Protein AF-A0A4P6K2E2-F1 (afdb_monomer)

Foldseek 3Di:
DDPLVLLVVLLVLCVVVVADPLLNVVSVVVNVVCVVCPVPPDDDDNLNNLVVVLPDPSQVVDPSNNVSSVVVNVVVVVVVVVVVVVVDDPPPPPPPPDPDPPVVVVVVVVVVVVVPDDD

Sequence (119 aa):
MNLYEQLLVVRDRLERIGAHDDSMDLIEMLLRKSEPARADRTNISQIQVLRHMLRMPEVSDNYNVYNDLQELISERDESEISAREDAAPAAYVDTERRPKPKSYYKAQKEKAKKKGQPT

Mean predicted aligned error: 12.84 Å

pLDDT: mean 84.64, std 14.94, range [49.62, 98.19]

Secondary structure (DSSP, 8-state):
--HHHHHHHHHHHHHHHT--HHHHHHHHHHHHHHGGGTT------HHHHHHHHTTSHHHHT-HHHHHHHHHHHHHHHHHHHHHHHHHSPPTT-----PPPPHHHHHHHHHHHHHHT---

Radius of gyration: 28.12 Å; Cα contacts (8 Å, |Δi|>4): 72; chains: 1; bounding box: 54×27×89 Å

Solvent-accessible surface area (backbone atoms only — not comparable to full-atom values): 6975 Å² total; per-residue (Å²): 89,21,65,36,58,38,49,52,53,50,47,57,51,38,62,73,71,63,48,55,68,70,41,52,52,53,48,52,53,49,42,64,72,29,50,89,46,60,83,48,83,60,72,48,57,60,66,59,52,52,61,50,50,66,69,33,67,80,27,69,76,29,68,66,37,40,50,51,54,49,50,57,48,51,60,48,53,51,54,51,50,52,54,46,60,74,66,44,76,61,94,79,65,81,76,69,85,67,78,76,57,71,64,59,58,50,52,50,53,53,53,52,54,64,73,68,58,82,131

Structure (mmCIF, N/CA/C/O backbone):
data_AF-A0A4P6K2E2-F1
#
_entry.id   AF-A0A4P6K2E2-F1
#
loop_
_atom_site.group_PDB
_atom_site.id
_atom_site.type_symbol
_atom_site.label_atom_id
_atom_site.label_alt_id
_atom_site.label_comp_id
_atom_site.label_asym_id
_atom_site.label_entity_id
_atom_site.label_seq_id
_atom_site.pdbx_PDB_ins_code
_atom_site.Cartn_x
_atom_site.Cartn_y
_atom_site.Cartn_z
_atom_site.occupancy
_atom_site.B_iso_or_equiv
_atom_site.auth_seq_id
_atom_site.auth_comp_id
_atom_site.auth_asym_id
_atom_site.auth_atom_id
_atom_site.pdbx_PDB_model_num
ATOM 1 N N . MET A 1 1 ? -7.552 1.268 -11.965 1.00 90.25 1 MET A N 1
ATOM 2 C CA . MET A 1 1 ? -8.067 0.642 -10.739 1.00 90.25 1 MET A CA 1
ATOM 3 C C . MET A 1 1 ? -8.552 1.733 -9.810 1.00 90.25 1 MET A C 1
ATOM 5 O O . MET A 1 1 ? -7.855 2.738 -9.669 1.00 90.25 1 MET A O 1
ATOM 9 N N . ASN A 1 2 ? -9.731 1.571 -9.227 1.00 94.94 2 ASN A N 1
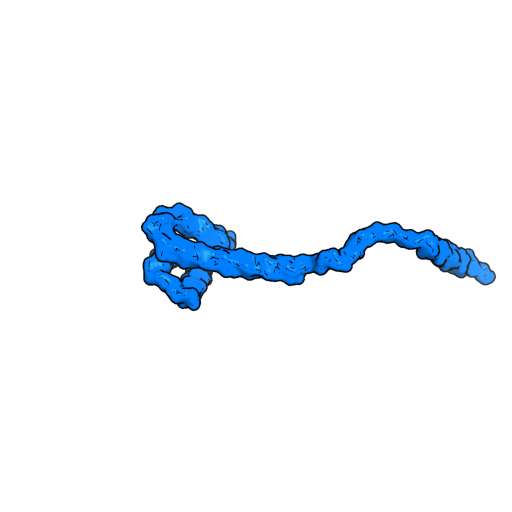ATOM 10 C CA . ASN A 1 2 ? -10.264 2.525 -8.250 1.00 94.94 2 ASN A CA 1
ATOM 11 C C . ASN A 1 2 ? -9.720 2.267 -6.834 1.00 94.94 2 ASN A C 1
ATOM 13 O O . ASN A 1 2 ? -8.931 1.347 -6.628 1.00 94.94 2 ASN A O 1
ATOM 17 N N . LEU A 1 3 ? -10.110 3.095 -5.856 1.00 95.88 3 LEU A N 1
ATOM 18 C CA . LEU A 1 3 ? -9.616 2.988 -4.476 1.00 95.88 3 LEU A CA 1
ATOM 19 C C . LEU A 1 3 ? -9.844 1.594 -3.877 1.00 95.88 3 LEU A C 1
ATOM 21 O O . LEU A 1 3 ? -8.922 1.026 -3.300 1.00 95.88 3 LEU A O 1
ATOM 25 N N . TYR A 1 4 ? -11.053 1.053 -4.022 1.00 96.62 4 TYR A N 1
ATOM 26 C CA . TYR A 1 4 ? -11.412 -0.249 -3.464 1.00 96.62 4 TYR A CA 1
ATOM 27 C C . TYR A 1 4 ? -10.541 -1.362 -4.061 1.00 96.62 4 TYR A C 1
ATOM 29 O O . TYR A 1 4 ? -9.957 -2.163 -3.336 1.00 96.62 4 TYR A O 1
ATOM 37 N N . GLU A 1 5 ? -10.378 -1.365 -5.386 1.00 96.19 5 GLU A N 1
ATOM 38 C CA . GLU A 1 5 ? -9.502 -2.314 -6.078 1.00 96.19 5 GLU A CA 1
ATOM 39 C C . GLU A 1 5 ? -8.037 -2.162 -5.649 1.00 96.19 5 GLU A C 1
ATOM 41 O O . GLU A 1 5 ? -7.345 -3.160 -5.465 1.00 96.19 5 GLU A O 1
ATOM 46 N N . GLN A 1 6 ? -7.554 -0.930 -5.458 1.00 96.25 6 GLN A N 1
ATOM 47 C CA . GLN A 1 6 ? -6.192 -0.698 -4.971 1.00 96.25 6 GLN A CA 1
ATOM 48 C C . GLN A 1 6 ? -5.999 -1.226 -3.547 1.00 96.25 6 GLN A C 1
ATOM 50 O O . GLN A 1 6 ? -4.973 -1.845 -3.269 1.00 96.25 6 GLN A O 1
ATOM 55 N N . LEU A 1 7 ? -6.978 -1.032 -2.659 1.00 97.12 7 LEU A N 1
ATOM 56 C CA . LEU A 1 7 ? -6.939 -1.556 -1.291 1.00 97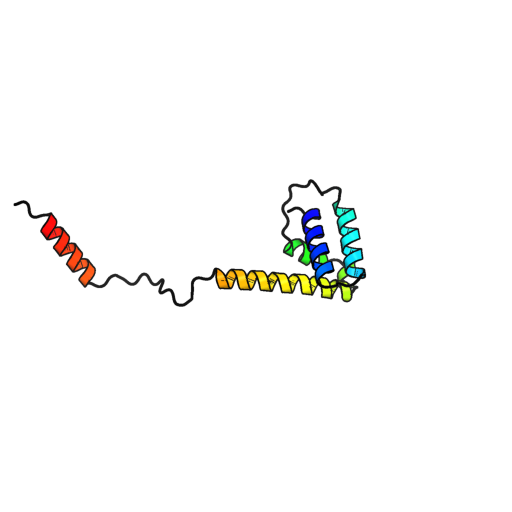.12 7 LEU A CA 1
ATOM 57 C C . LEU A 1 7 ? -6.949 -3.089 -1.259 1.00 97.12 7 LEU A C 1
ATOM 59 O O . LEU A 1 7 ? -6.258 -3.669 -0.428 1.00 97.12 7 LEU A O 1
ATOM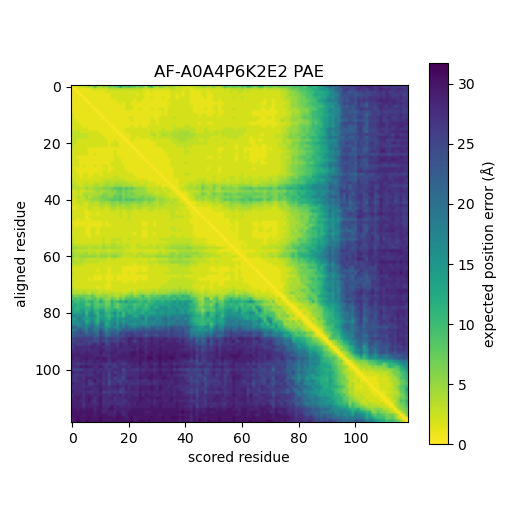 63 N N . LEU A 1 8 ? -7.647 -3.754 -2.188 1.00 97.31 8 LEU A N 1
ATOM 64 C CA . LEU A 1 8 ? -7.572 -5.214 -2.327 1.00 97.31 8 LEU A CA 1
ATOM 65 C C . LEU A 1 8 ? -6.163 -5.686 -2.698 1.00 97.31 8 LEU A C 1
ATOM 67 O O . LEU A 1 8 ? -5.686 -6.673 -2.147 1.00 97.31 8 LEU A O 1
ATOM 71 N N . VAL A 1 9 ? -5.476 -4.974 -3.594 1.00 96.31 9 VAL A N 1
ATOM 72 C CA . VAL A 1 9 ? -4.086 -5.315 -3.938 1.00 96.31 9 VAL A CA 1
ATOM 73 C C . VAL A 1 9 ? -3.142 -5.033 -2.772 1.00 96.31 9 VAL A C 1
ATOM 75 O O . VAL A 1 9 ? -2.213 -5.802 -2.549 1.00 96.31 9 VAL A O 1
ATOM 78 N N . VAL A 1 10 ? -3.360 -3.954 -2.014 1.00 96.69 10 VAL A N 1
ATOM 79 C CA . VAL A 1 10 ? -2.576 -3.693 -0.795 1.00 96.69 10 VAL A CA 1
ATOM 80 C C . VAL A 1 10 ? -2.782 -4.812 0.226 1.00 96.69 10 VAL A C 1
ATOM 82 O O . VAL A 1 10 ? -1.794 -5.320 0.742 1.00 96.69 10 VAL A O 1
ATOM 85 N N . ARG A 1 11 ? -4.027 -5.253 0.447 1.00 97.81 11 ARG A N 1
ATOM 86 C CA . ARG A 1 11 ? -4.347 -6.384 1.329 1.00 97.81 11 ARG A CA 1
ATOM 87 C C . ARG A 1 11 ? -3.564 -7.641 0.954 1.00 97.81 11 ARG A C 1
ATOM 89 O O . ARG A 1 11 ? -2.876 -8.201 1.793 1.00 97.81 11 ARG A O 1
ATOM 96 N N . ASP A 1 12 ? -3.651 -8.057 -0.305 1.00 97.44 12 ASP A N 1
ATOM 97 C CA . ASP A 1 12 ? -2.978 -9.263 -0.799 1.00 97.44 12 ASP A CA 1
ATOM 98 C C . ASP A 1 12 ? -1.450 -9.162 -0.638 1.00 97.44 12 ASP A C 1
ATOM 100 O O . ASP A 1 12 ? -0.786 -10.127 -0.276 1.00 97.44 12 ASP A O 1
ATOM 104 N N . ARG A 1 13 ? -0.868 -7.970 -0.821 1.00 95.81 13 ARG A N 1
ATOM 105 C CA . ARG A 1 13 ? 0.565 -7.758 -0.565 1.00 95.81 13 ARG A CA 1
ATOM 106 C C . ARG A 1 13 ? 0.921 -7.843 0.922 1.00 95.81 13 ARG A C 1
ATOM 108 O O . ARG A 1 13 ? 1.916 -8.483 1.238 1.00 95.81 13 ARG A O 1
ATOM 115 N N . LEU A 1 14 ? 0.113 -7.260 1.811 1.00 96.88 14 LEU A N 1
ATOM 116 C CA . LEU A 1 14 ? 0.298 -7.389 3.263 1.00 96.88 14 LEU A CA 1
ATOM 117 C C . LEU A 1 14 ? 0.220 -8.855 3.715 1.00 96.88 14 LEU A C 1
ATOM 119 O O . LEU A 1 14 ? 1.066 -9.305 4.483 1.00 96.88 14 LEU A O 1
ATOM 123 N N . GLU A 1 15 ? -0.734 -9.625 3.184 1.00 97.12 15 GLU A N 1
ATOM 124 C CA . GLU A 1 15 ? -0.848 -11.062 3.473 1.00 97.12 15 GLU A CA 1
ATOM 125 C C . GLU A 1 15 ? 0.409 -11.829 3.038 1.00 97.12 15 GLU A C 1
ATOM 127 O O . GLU A 1 15 ? 0.902 -12.682 3.775 1.00 97.12 15 GLU A O 1
ATOM 132 N N . ARG A 1 16 ? 0.973 -11.507 1.866 1.00 95.81 16 ARG A N 1
ATOM 133 C CA . ARG A 1 16 ? 2.182 -12.175 1.357 1.00 95.81 16 ARG A CA 1
ATOM 134 C C . ARG A 1 16 ? 3.431 -11.913 2.191 1.00 95.81 16 ARG A C 1
ATOM 136 O O . ARG A 1 16 ? 4.254 -12.818 2.302 1.00 95.81 16 ARG A O 1
ATOM 143 N N . ILE A 1 17 ? 3.587 -10.709 2.740 1.00 94.31 17 ILE A N 1
ATOM 144 C CA . ILE A 1 17 ? 4.736 -10.379 3.599 1.00 94.31 17 ILE A CA 1
ATOM 145 C C . ILE A 1 17 ? 4.530 -10.832 5.051 1.00 94.31 17 ILE A C 1
ATOM 147 O O . ILE A 1 17 ? 5.439 -10.701 5.863 1.00 94.31 17 ILE A O 1
ATOM 151 N N . GLY A 1 18 ? 3.361 -11.394 5.383 1.00 96.12 18 GLY A N 1
ATOM 152 C CA . GLY A 1 18 ? 3.032 -11.774 6.756 1.00 96.12 18 GLY A CA 1
ATOM 153 C C . GLY A 1 18 ? 2.934 -10.557 7.674 1.00 96.12 18 GLY A C 1
ATOM 154 O O . GLY A 1 18 ? 3.468 -10.587 8.780 1.00 96.12 18 GLY A O 1
ATOM 155 N N . ALA A 1 19 ? 2.298 -9.490 7.182 1.00 97.31 19 ALA A N 1
ATOM 156 C CA . ALA A 1 19 ? 2.111 -8.244 7.914 1.00 97.31 19 ALA A CA 1
ATOM 157 C C . ALA A 1 19 ? 1.381 -8.454 9.248 1.00 97.31 19 ALA A C 1
ATOM 159 O O . ALA A 1 19 ? 0.671 -9.441 9.454 1.00 97.31 19 ALA A O 1
ATOM 160 N N . HIS A 1 20 ? 1.529 -7.480 10.140 1.00 98.19 20 HIS A N 1
ATOM 161 C CA . HIS A 1 20 ? 0.916 -7.505 11.459 1.00 98.19 20 HIS A CA 1
ATOM 162 C C . HIS A 1 20 ? -0.617 -7.442 11.374 1.00 98.19 20 HIS A C 1
ATOM 164 O O . HIS A 1 20 ? -1.181 -6.792 10.489 1.00 98.19 20 HIS A O 1
ATOM 170 N N . ASP A 1 21 ? -1.296 -8.055 12.348 1.00 97.50 21 ASP A N 1
ATOM 171 C CA . ASP A 1 21 ? -2.765 -8.081 12.418 1.00 97.50 21 ASP A CA 1
ATOM 172 C C . ASP A 1 21 ? -3.368 -6.663 12.416 1.00 97.50 21 ASP A C 1
ATOM 174 O O . ASP A 1 21 ? -4.339 -6.407 11.707 1.00 97.50 21 ASP A O 1
ATOM 178 N N . ASP A 1 22 ? -2.729 -5.703 13.099 1.00 97.31 22 ASP A N 1
ATOM 179 C CA . ASP A 1 22 ? -3.140 -4.289 13.107 1.00 97.31 22 ASP A CA 1
ATOM 180 C C . ASP A 1 22 ? -3.220 -3.690 11.686 1.00 97.31 22 ASP A C 1
ATOM 182 O O . ASP A 1 22 ? -4.099 -2.879 11.373 1.00 97.31 22 ASP A O 1
ATOM 186 N N . SER A 1 23 ? -2.296 -4.089 10.806 1.00 97.50 23 SER A N 1
ATOM 187 C CA . SER A 1 23 ? -2.227 -3.638 9.412 1.00 97.50 23 SER A CA 1
ATOM 188 C C . SER A 1 23 ? -3.368 -4.231 8.591 1.00 97.50 23 SER A C 1
ATOM 190 O O . SER A 1 23 ? -3.979 -3.539 7.767 1.00 97.50 23 SER A O 1
ATOM 192 N N . MET A 1 24 ? -3.682 -5.502 8.845 1.00 98.12 24 MET A N 1
ATOM 193 C CA . MET A 1 24 ? -4.797 -6.206 8.218 1.00 98.12 24 MET A CA 1
ATOM 194 C C . MET A 1 24 ? -6.140 -5.609 8.646 1.00 98.12 24 MET A C 1
ATOM 196 O O . MET A 1 24 ? -6.963 -5.288 7.784 1.00 98.12 24 MET A O 1
ATOM 200 N N . ASP A 1 25 ? -6.322 -5.340 9.938 1.00 97.94 25 ASP A N 1
ATOM 201 C CA . ASP A 1 25 ? -7.524 -4.711 10.492 1.00 97.94 25 ASP A CA 1
ATOM 202 C C . ASP A 1 25 ? -7.759 -3.309 9.915 1.00 97.94 25 ASP A C 1
ATOM 204 O O . ASP A 1 25 ? -8.883 -2.957 9.525 1.00 97.94 25 ASP A O 1
ATOM 208 N N . LEU A 1 26 ? -6.695 -2.503 9.792 1.00 97.38 26 LEU A N 1
ATOM 209 C CA . LEU A 1 26 ? -6.780 -1.186 9.162 1.00 97.38 26 LEU A CA 1
ATOM 210 C C . LEU A 1 26 ? -7.276 -1.298 7.714 1.00 97.38 26 LEU A C 1
ATOM 212 O O . LEU A 1 26 ? -8.169 -0.550 7.296 1.00 97.38 26 LEU A O 1
ATOM 216 N N . ILE A 1 27 ? -6.706 -2.223 6.941 1.00 97.50 27 ILE A N 1
ATOM 217 C CA . ILE A 1 27 ? -7.090 -2.435 5.546 1.00 97.50 27 ILE A CA 1
ATOM 218 C C . ILE A 1 27 ? -8.527 -2.930 5.425 1.00 97.50 27 ILE A C 1
ATOM 220 O O . ILE A 1 27 ? -9.266 -2.425 4.577 1.00 97.50 27 ILE A O 1
ATOM 224 N N . GLU A 1 28 ? -8.967 -3.849 6.281 1.00 97.88 28 GLU A N 1
ATOM 225 C CA . GLU A 1 28 ? -10.357 -4.294 6.297 1.00 97.88 28 GLU A CA 1
ATOM 226 C C . GLU A 1 28 ? -11.327 -3.148 6.585 1.00 97.88 28 GLU A C 1
ATOM 228 O O . GLU A 1 28 ? -12.345 -2.998 5.899 1.00 97.88 28 GLU A O 1
ATOM 233 N N . MET A 1 29 ? -11.007 -2.295 7.561 1.00 97.62 29 MET A N 1
ATOM 234 C CA . MET A 1 29 ? -11.808 -1.110 7.855 1.00 97.62 29 MET A CA 1
ATOM 235 C C . MET A 1 29 ? -11.884 -0.178 6.634 1.00 97.62 29 MET A C 1
ATOM 237 O O . MET A 1 29 ? -12.968 0.309 6.293 1.00 97.62 29 MET A O 1
ATOM 241 N N . LEU A 1 30 ? -10.760 0.082 5.960 1.00 96.94 30 LEU A N 1
ATOM 242 C CA . LEU A 1 30 ? -10.715 0.933 4.767 1.00 96.94 30 LEU A CA 1
ATOM 243 C C . LEU A 1 30 ? -11.468 0.317 3.576 1.00 96.94 30 LEU A C 1
ATOM 245 O O . LEU A 1 30 ? -12.144 1.039 2.836 1.00 96.94 30 LEU A O 1
ATOM 249 N N . LEU A 1 31 ? -11.420 -1.005 3.409 1.00 97.44 31 LEU A N 1
ATOM 250 C CA . LEU A 1 31 ? -12.195 -1.730 2.399 1.00 97.44 31 LEU A CA 1
ATOM 251 C C . LEU A 1 31 ? -13.700 -1.581 2.635 1.00 97.44 31 LEU A C 1
ATOM 253 O O . LEU A 1 31 ? -14.426 -1.226 1.710 1.00 97.44 31 LEU A O 1
ATOM 257 N N . ARG A 1 32 ? -14.166 -1.754 3.877 1.00 97.56 32 ARG A N 1
ATOM 258 C CA . ARG A 1 32 ? -15.582 -1.546 4.234 1.00 97.56 32 ARG A CA 1
ATOM 259 C C . ARG A 1 32 ? -16.023 -0.104 3.977 1.00 97.56 32 ARG A C 1
ATOM 261 O O . ARG A 1 32 ? -17.094 0.130 3.426 1.00 97.56 32 ARG A O 1
ATOM 268 N N . LYS A 1 33 ? -15.182 0.881 4.316 1.00 95.88 33 LYS A N 1
ATOM 269 C CA . LYS A 1 33 ? -15.469 2.307 4.061 1.00 95.88 33 LYS A CA 1
ATOM 270 C C . LYS A 1 33 ? -15.517 2.649 2.567 1.00 95.88 33 LYS A C 1
ATOM 272 O O . LYS A 1 33 ? -16.276 3.530 2.174 1.00 95.88 33 LYS A O 1
ATOM 277 N N . SER A 1 34 ? -14.710 1.983 1.744 1.00 94.94 34 SER A N 1
ATOM 278 C CA . SER A 1 34 ? -14.622 2.237 0.298 1.00 94.94 34 SER A CA 1
ATOM 279 C C . SER A 1 34 ? -15.585 1.396 -0.544 1.00 94.94 34 SER A C 1
ATOM 281 O O . SER A 1 34 ? -15.722 1.652 -1.739 1.00 94.94 34 SER A O 1
ATOM 283 N N . GLU A 1 35 ? -16.303 0.446 0.058 1.00 93.75 35 GLU A N 1
ATOM 284 C CA . GLU A 1 35 ? -17.259 -0.429 -0.626 1.00 93.75 35 GLU A CA 1
ATOM 285 C C . GLU A 1 35 ? -18.329 0.318 -1.453 1.00 93.75 35 GLU A C 1
ATOM 287 O O . GLU A 1 35 ? -18.556 -0.074 -2.601 1.00 93.75 35 GLU A O 1
ATOM 292 N N . PRO A 1 36 ? -18.926 1.441 -0.993 1.00 92.88 36 PRO A N 1
ATOM 293 C CA . PRO A 1 36 ? -19.866 2.213 -1.814 1.00 92.88 36 PRO A CA 1
ATOM 294 C C . PRO A 1 36 ? -19.239 2.779 -3.097 1.00 92.88 36 PRO A C 1
ATOM 296 O O . PRO A 1 36 ? -19.929 2.988 -4.093 1.00 92.88 36 PRO A O 1
ATOM 299 N N . ALA A 1 37 ? -17.923 3.006 -3.089 1.00 88.50 37 ALA A N 1
ATOM 300 C CA . ALA A 1 37 ? -17.150 3.501 -4.223 1.00 88.50 37 ALA A CA 1
ATOM 301 C C . ALA A 1 37 ? -16.555 2.367 -5.081 1.00 88.50 37 ALA A C 1
ATOM 303 O O . ALA A 1 37 ? -15.741 2.622 -5.966 1.00 88.50 37 ALA A O 1
ATOM 304 N N . ARG A 1 38 ? -16.967 1.108 -4.877 1.00 91.19 38 ARG A N 1
ATOM 305 C CA . ARG A 1 38 ? -16.452 -0.049 -5.629 1.00 91.19 38 ARG A CA 1
ATOM 306 C C . ARG A 1 38 ? -16.666 0.050 -7.141 1.00 91.19 38 ARG A C 1
ATOM 308 O O . ARG A 1 38 ? -15.863 -0.482 -7.900 1.00 91.19 38 ARG A O 1
ATOM 315 N N . ALA A 1 39 ? -17.737 0.710 -7.579 1.00 91.25 39 ALA A N 1
ATOM 316 C CA . ALA A 1 39 ? -18.035 0.938 -8.995 1.00 91.25 39 ALA A CA 1
ATOM 317 C C . ALA A 1 39 ? -17.535 2.301 -9.509 1.00 91.25 39 ALA A C 1
ATOM 319 O O . ALA A 1 39 ? -17.861 2.691 -10.634 1.00 91.25 39 ALA A O 1
ATOM 320 N N . ASP A 1 40 ? -16.775 3.041 -8.696 1.00 92.88 40 ASP A N 1
ATOM 321 C CA . ASP A 1 40 ? -16.239 4.333 -9.103 1.00 92.88 40 ASP A CA 1
ATOM 322 C C . ASP A 1 40 ? -15.255 4.162 -10.273 1.00 92.88 40 ASP A C 1
ATOM 324 O O . ASP A 1 40 ? -14.465 3.214 -10.327 1.00 92.88 40 ASP A O 1
ATOM 328 N N . ARG A 1 41 ? -15.328 5.092 -11.228 1.00 91.88 41 ARG A N 1
ATOM 329 C CA . ARG A 1 41 ? -14.472 5.153 -12.420 1.00 91.88 41 ARG A CA 1
ATOM 330 C C . ARG A 1 41 ? -13.196 5.953 -12.175 1.00 91.88 41 ARG A C 1
ATOM 332 O O . ARG A 1 41 ? -12.329 5.983 -13.050 1.00 91.88 41 ARG A O 1
ATOM 339 N N . THR A 1 42 ? -13.076 6.606 -11.021 1.00 92.88 42 THR A N 1
ATOM 340 C CA . THR A 1 42 ? -11.869 7.335 -10.636 1.00 92.88 42 THR A CA 1
ATOM 341 C C . THR A 1 42 ? -10.678 6.383 -10.586 1.00 92.88 42 THR A C 1
ATOM 343 O O . THR A 1 42 ? -10.656 5.422 -9.821 1.00 92.88 42 THR A O 1
ATOM 346 N N . ASN A 1 43 ? -9.668 6.651 -11.412 1.00 93.25 43 ASN A N 1
ATOM 347 C CA . ASN A 1 43 ? -8.441 5.868 -11.426 1.00 93.25 43 ASN A CA 1
ATOM 348 C C . ASN A 1 43 ? -7.455 6.437 -10.403 1.00 93.25 43 ASN A C 1
ATOM 350 O O . ASN A 1 43 ? -7.102 7.614 -10.476 1.00 93.25 43 ASN A O 1
ATOM 354 N N . ILE A 1 44 ? -6.999 5.601 -9.473 1.00 93.06 44 ILE A N 1
ATOM 355 C CA . ILE A 1 44 ? -6.055 5.982 -8.422 1.00 93.06 44 ILE A CA 1
ATOM 356 C C . ILE A 1 44 ? -4.875 5.017 -8.476 1.00 93.06 44 ILE A C 1
ATOM 358 O O . ILE A 1 44 ? -5.049 3.809 -8.641 1.00 93.06 44 ILE A O 1
ATOM 362 N N . SER A 1 45 ? -3.657 5.544 -8.359 1.00 93.25 45 SER A N 1
ATOM 363 C CA . SER A 1 45 ? -2.455 4.708 -8.310 1.00 93.25 45 SER A CA 1
ATOM 364 C C . SER A 1 45 ? -2.221 4.138 -6.909 1.00 93.25 45 SER A C 1
ATOM 366 O O . SER A 1 45 ? -2.483 4.804 -5.907 1.00 93.25 45 SER A O 1
ATOM 368 N N . GLN A 1 46 ? -1.652 2.933 -6.827 1.00 92.44 46 GLN A N 1
ATOM 369 C CA . GLN A 1 46 ? -1.351 2.292 -5.542 1.00 92.44 46 GLN A CA 1
ATOM 370 C C . GLN A 1 46 ? -0.442 3.155 -4.652 1.00 92.44 46 GLN A C 1
ATOM 372 O O . GLN A 1 46 ? -0.665 3.261 -3.452 1.00 92.44 46 GLN A O 1
ATOM 377 N N . ILE A 1 47 ? 0.548 3.838 -5.238 1.00 93.44 47 ILE A N 1
ATOM 378 C CA . ILE A 1 47 ? 1.465 4.707 -4.487 1.00 93.44 47 ILE A CA 1
ATOM 379 C C . ILE A 1 47 ? 0.762 5.920 -3.876 1.00 93.44 47 ILE A C 1
ATOM 381 O O . ILE A 1 47 ? 1.122 6.355 -2.786 1.00 93.44 47 ILE A O 1
ATOM 385 N N . GLN A 1 48 ? -0.255 6.467 -4.548 1.00 93.56 48 GLN A N 1
ATOM 386 C CA . GLN A 1 48 ? -1.070 7.536 -3.972 1.00 93.56 48 GLN A CA 1
ATOM 387 C C . GLN A 1 48 ? -1.866 7.023 -2.771 1.00 93.56 48 GLN A C 1
ATOM 389 O O . GLN A 1 48 ? -1.926 7.726 -1.765 1.00 93.56 48 GLN A O 1
ATOM 394 N N . VAL A 1 49 ? -2.409 5.802 -2.850 1.00 95.69 49 VAL A N 1
ATOM 395 C CA . VAL A 1 49 ? -3.107 5.156 -1.727 1.00 95.69 49 VAL A CA 1
ATOM 396 C C . VAL A 1 49 ? -2.157 4.946 -0.549 1.00 95.69 49 VAL A C 1
ATOM 398 O O . VAL A 1 49 ? -2.434 5.446 0.536 1.00 95.69 49 VAL A O 1
ATOM 401 N N . LEU A 1 50 ? -1.001 4.312 -0.763 1.00 95.94 50 LEU A N 1
ATOM 402 C CA . LEU A 1 50 ? -0.023 4.046 0.301 1.00 95.94 50 LEU A CA 1
ATOM 403 C C . LEU A 1 50 ? 0.487 5.339 0.957 1.00 95.94 50 LEU A C 1
ATOM 405 O O . LEU A 1 50 ? 0.494 5.464 2.179 1.00 95.94 50 LEU A O 1
ATOM 409 N N . ARG A 1 51 ? 0.826 6.362 0.160 1.00 95.38 51 ARG A N 1
ATOM 410 C CA . ARG A 1 51 ? 1.232 7.678 0.687 1.00 95.38 51 ARG A CA 1
ATOM 411 C C . ARG A 1 51 ? 0.112 8.388 1.440 1.00 95.38 51 ARG A C 1
ATOM 413 O O . ARG A 1 51 ? 0.399 9.231 2.286 1.00 95.38 51 ARG A O 1
ATOM 420 N N . HIS A 1 52 ? -1.146 8.155 1.080 1.00 95.88 52 HIS A N 1
ATOM 421 C CA . HIS A 1 52 ? -2.273 8.691 1.833 1.00 95.88 52 HIS A CA 1
ATOM 422 C C . HIS A 1 52 ? -2.416 7.961 3.170 1.00 95.88 52 HIS A C 1
ATOM 424 O O . H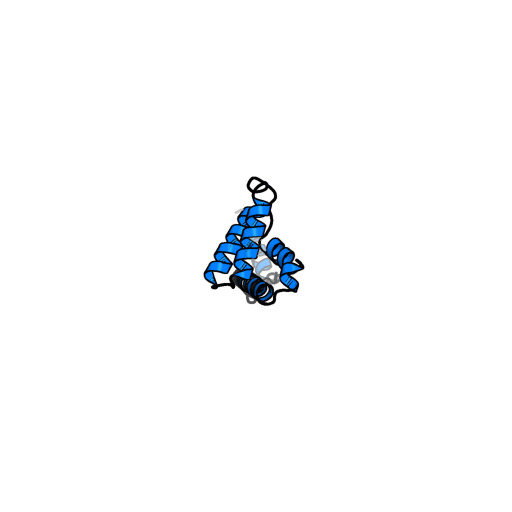IS A 1 52 ? -2.532 8.615 4.200 1.00 95.88 52 HIS A O 1
ATOM 430 N N . MET A 1 53 ? -2.335 6.629 3.166 1.00 96.50 53 MET A N 1
ATOM 431 C CA . MET A 1 53 ? -2.409 5.815 4.379 1.00 96.50 53 MET A CA 1
ATOM 432 C C . MET A 1 53 ? -1.317 6.172 5.389 1.00 96.50 53 MET A C 1
ATOM 434 O O . MET A 1 53 ? -1.627 6.389 6.549 1.00 96.50 53 MET A O 1
ATOM 438 N N . LEU A 1 54 ? -0.068 6.360 4.952 1.00 95.88 54 LEU A N 1
ATOM 439 C CA . LEU A 1 54 ? 1.033 6.777 5.836 1.00 95.88 54 LEU A CA 1
ATOM 440 C C . LEU A 1 54 ? 0.830 8.140 6.519 1.00 95.88 54 LEU A C 1
ATOM 442 O O . LEU A 1 54 ? 1.547 8.466 7.458 1.00 95.88 54 LEU A O 1
ATOM 446 N N . ARG A 1 55 ? -0.113 8.960 6.043 1.00 95.94 55 ARG A N 1
ATOM 447 C CA . ARG A 1 55 ? -0.463 10.247 6.665 1.00 95.94 55 ARG A CA 1
ATOM 448 C C . ARG A 1 55 ? -1.653 10.146 7.617 1.00 95.94 55 ARG A C 1
ATOM 450 O O . ARG A 1 55 ? -2.043 11.163 8.187 1.00 95.94 55 ARG A O 1
ATOM 457 N N . MET A 1 56 ? -2.263 8.971 7.744 1.00 96.00 56 MET A N 1
ATOM 458 C CA . MET A 1 56 ? -3.377 8.760 8.658 1.00 96.00 56 MET A CA 1
ATOM 459 C C . MET A 1 56 ? -2.867 8.723 10.105 1.00 96.00 56 MET A C 1
ATOM 461 O O . MET A 1 56 ? -1.846 8.083 10.360 1.00 96.00 56 MET A O 1
ATOM 465 N N . PRO A 1 57 ? -3.563 9.373 11.054 1.00 93.81 57 PRO A N 1
ATOM 466 C CA . PRO A 1 57 ? -3.139 9.399 12.453 1.00 93.81 57 PRO A CA 1
ATOM 467 C C . PRO A 1 57 ? -3.072 7.993 13.064 1.00 93.81 57 PRO A C 1
ATOM 469 O O . PRO A 1 57 ? -2.143 7.672 13.795 1.00 93.81 57 PRO A O 1
ATOM 472 N N . GLU A 1 58 ? -3.994 7.107 12.681 1.00 90.06 58 GLU A N 1
ATOM 473 C CA . GLU A 1 58 ? -4.019 5.716 13.143 1.00 90.06 58 GLU A CA 1
ATOM 474 C C . GLU A 1 58 ? -2.785 4.916 12.690 1.00 90.06 58 GLU A C 1
ATOM 476 O O . GLU A 1 58 ? -2.437 3.914 13.308 1.00 90.06 58 GLU A O 1
ATOM 481 N N . VAL A 1 59 ? -2.117 5.362 11.620 1.00 94.69 59 VAL A N 1
ATOM 482 C CA . VAL A 1 59 ? -0.878 4.764 11.108 1.00 94.69 59 VAL A CA 1
ATOM 483 C C . VAL A 1 59 ? 0.343 5.394 11.767 1.00 94.69 59 VAL A C 1
ATOM 485 O O . VAL A 1 59 ? 1.265 4.674 12.133 1.00 94.69 59 VAL A O 1
ATOM 488 N N . SER A 1 60 ? 0.371 6.720 11.945 1.00 90.44 60 SER A N 1
ATOM 489 C CA . SER A 1 60 ? 1.511 7.386 12.593 1.00 90.44 60 SER A CA 1
ATOM 490 C C . SER A 1 60 ? 1.690 6.970 14.051 1.00 90.44 60 SER A C 1
ATOM 492 O O . SER A 1 60 ? 2.816 6.961 14.545 1.00 90.44 60 SER A O 1
ATOM 494 N N . ASP A 1 61 ? 0.594 6.612 14.719 1.00 93.50 61 ASP A N 1
ATOM 495 C CA . ASP A 1 61 ? 0.597 6.227 16.130 1.00 93.50 61 ASP A CA 1
ATOM 496 C C . ASP A 1 61 ? 0.846 4.720 16.340 1.00 93.50 61 ASP A C 1
ATOM 498 O O . ASP A 1 61 ? 1.094 4.292 17.470 1.00 93.50 61 ASP A O 1
ATOM 502 N N . ASN A 1 62 ? 0.829 3.910 15.271 1.00 95.75 62 ASN A N 1
ATOM 503 C CA . ASN A 1 62 ? 1.101 2.473 15.323 1.00 95.75 62 ASN A CA 1
ATOM 504 C C . ASN A 1 62 ? 2.309 2.096 14.449 1.00 95.75 62 ASN A C 1
ATOM 506 O O . ASN A 1 62 ? 2.221 1.979 13.225 1.00 95.75 62 ASN A O 1
ATOM 510 N N . TYR A 1 63 ? 3.438 1.826 15.109 1.00 95.19 63 TYR A N 1
ATOM 511 C CA . TYR A 1 63 ? 4.693 1.456 14.451 1.00 95.19 63 TYR A CA 1
ATOM 512 C C . TYR A 1 63 ? 4.607 0.191 13.594 1.00 95.19 63 TYR A C 1
ATOM 514 O O . TYR A 1 63 ? 5.291 0.129 12.575 1.00 95.19 63 TYR A O 1
ATOM 522 N N . ASN A 1 64 ? 3.793 -0.797 13.975 1.00 96.62 64 ASN A N 1
ATOM 523 C CA . ASN A 1 64 ? 3.645 -2.032 13.201 1.00 96.62 64 ASN A CA 1
ATOM 524 C C . ASN A 1 64 ? 3.062 -1.708 11.823 1.00 96.62 64 ASN A C 1
ATOM 526 O O . ASN A 1 64 ? 3.651 -2.019 10.791 1.00 96.62 64 ASN A O 1
ATOM 530 N N . VAL A 1 65 ? 1.959 -0.958 11.828 1.00 97.19 65 VAL A N 1
ATOM 531 C CA . VAL A 1 65 ? 1.264 -0.535 10.612 1.00 97.19 65 VAL A CA 1
ATOM 532 C C . VAL A 1 65 ? 2.131 0.379 9.761 1.00 97.19 65 VAL A C 1
ATOM 534 O O . VAL A 1 65 ? 2.205 0.217 8.544 1.00 97.19 65 VAL A O 1
ATOM 537 N N . TYR A 1 66 ? 2.812 1.336 10.390 1.00 97.25 66 TYR A N 1
ATOM 538 C CA . TYR A 1 66 ? 3.727 2.221 9.683 1.00 97.25 66 TYR A CA 1
ATOM 539 C C . TYR A 1 66 ? 4.828 1.437 8.955 1.00 97.25 66 TYR A C 1
ATOM 541 O O . TYR A 1 66 ? 5.064 1.676 7.770 1.00 97.25 66 TYR A O 1
ATOM 549 N N . ASN A 1 67 ? 5.479 0.496 9.645 1.00 96.69 67 ASN A N 1
ATOM 550 C CA . ASN A 1 67 ? 6.574 -0.291 9.084 1.00 96.69 67 ASN A CA 1
ATOM 551 C C . ASN A 1 67 ? 6.106 -1.184 7.933 1.00 96.69 67 ASN A C 1
ATOM 553 O O . ASN A 1 67 ? 6.730 -1.156 6.873 1.00 96.69 67 ASN A O 1
ATOM 557 N N . ASP A 1 68 ? 4.984 -1.888 8.092 1.00 97.50 68 ASP A N 1
ATOM 558 C CA . ASP A 1 68 ? 4.443 -2.756 7.039 1.00 97.50 68 ASP A CA 1
ATOM 559 C C . ASP A 1 68 ? 4.095 -1.944 5.775 1.00 97.50 68 ASP A C 1
ATOM 561 O O . ASP A 1 68 ? 4.410 -2.327 4.647 1.00 97.50 68 ASP A O 1
ATOM 565 N N . LEU A 1 69 ? 3.492 -0.759 5.936 1.00 96.25 69 LEU A N 1
ATOM 566 C CA . LEU A 1 69 ? 3.188 0.124 4.805 1.00 96.25 69 LEU A CA 1
ATOM 567 C C . LEU A 1 69 ? 4.447 0.726 4.170 1.00 96.25 69 LEU A C 1
ATOM 569 O O . LEU A 1 69 ? 4.475 0.950 2.956 1.00 96.25 69 LEU A O 1
ATOM 573 N N . GLN A 1 70 ? 5.481 0.990 4.968 1.00 95.06 70 GLN A N 1
ATOM 574 C CA . GLN A 1 70 ? 6.770 1.462 4.477 1.00 95.06 70 GLN A CA 1
ATOM 575 C C . GLN A 1 70 ? 7.480 0.376 3.656 1.00 95.06 70 GLN A C 1
ATOM 577 O O . GLN A 1 70 ? 8.031 0.694 2.600 1.00 95.06 70 GLN A O 1
ATOM 582 N N . GLU A 1 71 ? 7.404 -0.888 4.078 1.00 94.88 71 GLU A N 1
ATOM 583 C CA . GLU A 1 71 ? 7.912 -2.045 3.332 1.00 94.88 71 GLU A CA 1
ATOM 584 C C . GLU A 1 71 ? 7.228 -2.169 1.962 1.00 94.88 71 GLU A C 1
ATOM 586 O O . GLU A 1 71 ? 7.904 -2.266 0.934 1.00 94.88 71 GLU A O 1
ATOM 591 N N . LEU A 1 72 ? 5.899 -2.018 1.909 1.00 94.38 72 LEU A N 1
ATOM 592 C CA . LEU A 1 72 ? 5.158 -2.035 0.643 1.00 94.38 72 LEU A CA 1
ATOM 593 C C . LEU A 1 72 ? 5.544 -0.907 -0.325 1.00 94.38 72 LEU A C 1
ATOM 595 O O . LEU A 1 72 ? 5.458 -1.093 -1.548 1.00 94.38 72 LEU A O 1
ATOM 599 N N . ILE A 1 73 ? 5.914 0.270 0.189 1.00 92.12 73 ILE A N 1
ATOM 600 C CA . ILE A 1 73 ? 6.414 1.370 -0.645 1.00 92.12 73 ILE A CA 1
ATOM 601 C C . ILE A 1 73 ? 7.809 1.045 -1.173 1.00 92.12 73 ILE A C 1
ATOM 603 O O . ILE A 1 73 ? 8.029 1.211 -2.371 1.00 92.12 73 ILE A O 1
ATOM 607 N N . SER A 1 74 ? 8.711 0.549 -0.326 1.00 87.31 74 SER A N 1
ATOM 608 C CA . SER A 1 74 ? 10.075 0.192 -0.728 1.00 87.31 74 SER A CA 1
ATOM 609 C C . SER A 1 74 ? 10.092 -0.888 -1.812 1.00 87.31 74 SER A C 1
ATOM 611 O O . SER A 1 74 ? 10.690 -0.668 -2.860 1.00 87.31 74 SER A O 1
ATOM 613 N N . GLU A 1 75 ? 9.344 -1.986 -1.639 1.00 83.88 75 GLU A N 1
ATOM 614 C CA . GLU A 1 75 ? 9.224 -3.056 -2.652 1.00 83.88 75 GLU A CA 1
ATOM 615 C C . GLU A 1 75 ? 8.737 -2.496 -4.004 1.00 83.88 75 GLU A C 1
ATOM 617 O O . GLU A 1 75 ? 9.186 -2.886 -5.086 1.00 83.88 75 GLU A O 1
ATOM 622 N N . ARG A 1 76 ? 7.813 -1.527 -3.958 1.00 78.44 76 ARG A N 1
ATOM 623 C CA . ARG A 1 76 ? 7.275 -0.901 -5.166 1.00 78.44 76 ARG A CA 1
ATOM 624 C C . ARG A 1 76 ? 8.298 0.016 -5.829 1.00 78.44 76 ARG A C 1
ATOM 626 O O . ARG A 1 76 ? 8.431 -0.028 -7.052 1.00 78.44 76 ARG A O 1
ATOM 633 N N . ASP A 1 77 ? 8.977 0.857 -5.060 1.00 76.62 77 ASP A N 1
ATOM 634 C CA . ASP A 1 77 ? 9.984 1.771 -5.593 1.00 76.62 77 ASP A CA 1
ATOM 635 C C . ASP A 1 77 ? 11.162 0.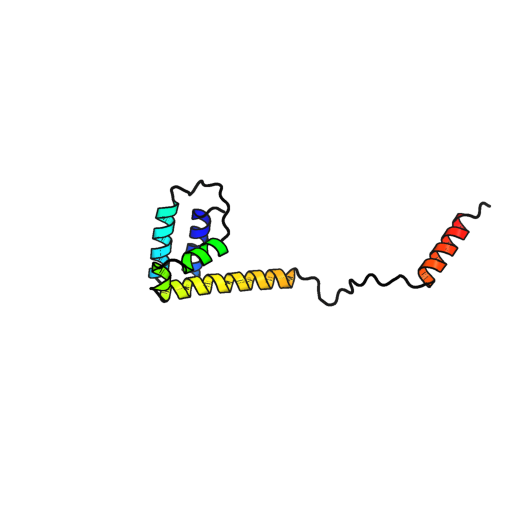985 -6.192 1.00 76.62 77 ASP A C 1
ATOM 637 O O . ASP A 1 77 ? 11.614 1.332 -7.282 1.00 76.62 77 ASP A O 1
ATOM 641 N N . GLU A 1 78 ? 11.570 -0.134 -5.584 1.00 67.69 78 GLU A N 1
ATOM 642 C CA . GLU A 1 78 ? 12.544 -1.069 -6.165 1.00 67.69 78 GLU A CA 1
ATOM 643 C C . GL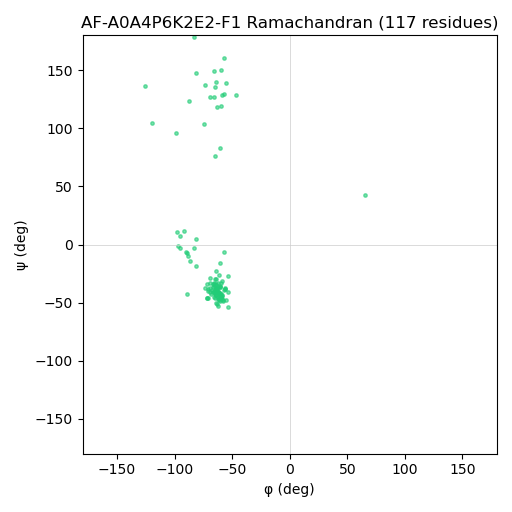U A 1 78 ? 12.076 -1.611 -7.521 1.00 67.69 78 GLU A C 1
ATOM 645 O O . GLU A 1 78 ? 12.810 -1.520 -8.505 1.00 67.69 78 GLU A O 1
ATOM 650 N N . SER A 1 79 ? 10.825 -2.074 -7.625 1.00 66.00 79 SER A N 1
ATOM 651 C CA . SER A 1 79 ? 10.278 -2.564 -8.900 1.00 66.00 79 SER A CA 1
ATOM 652 C C . SER A 1 79 ? 10.223 -1.485 -9.994 1.00 66.00 79 SER A C 1
ATOM 654 O O . SER A 1 79 ? 10.485 -1.768 -11.165 1.00 66.00 79 SER A O 1
ATOM 656 N N . GLU A 1 80 ? 9.920 -0.230 -9.634 1.00 67.19 80 GLU A N 1
ATOM 657 C CA . GLU A 1 80 ? 9.934 0.887 -10.582 1.00 67.19 80 GLU A CA 1
ATOM 658 C C . GLU A 1 80 ? 11.353 1.264 -11.008 1.00 67.19 80 GLU A C 1
ATOM 660 O O . GLU A 1 80 ? 11.559 1.617 -12.170 1.00 67.19 80 GLU A O 1
ATOM 665 N N . ILE A 1 81 ? 12.317 1.218 -10.087 1.00 62.19 81 ILE A N 1
ATOM 666 C CA . ILE A 1 81 ? 13.726 1.477 -10.384 1.00 62.19 81 ILE A CA 1
ATOM 667 C C . ILE A 1 81 ? 14.244 0.411 -11.347 1.00 62.19 81 ILE A C 1
ATOM 669 O O . ILE A 1 81 ? 14.736 0.780 -12.410 1.00 62.19 81 ILE A O 1
ATOM 673 N N . SER A 1 82 ? 14.033 -0.877 -11.065 1.00 54.91 82 SER A N 1
ATOM 674 C CA . SER A 1 82 ? 14.440 -1.962 -11.968 1.00 54.91 82 SER A CA 1
ATOM 675 C C . SER A 1 82 ? 13.788 -1.842 -13.348 1.00 54.91 82 SER A C 1
ATOM 677 O O . SER A 1 82 ? 14.469 -1.932 -14.365 1.00 54.91 82 SER A O 1
ATOM 679 N N . ALA A 1 83 ? 12.489 -1.524 -13.415 1.00 64.44 83 ALA A N 1
ATOM 680 C CA . ALA A 1 83 ? 11.806 -1.314 -14.692 1.00 64.44 83 ALA A CA 1
ATOM 681 C C . ALA A 1 83 ? 12.361 -0.112 -15.480 1.00 64.44 83 ALA A C 1
ATOM 683 O O . ALA A 1 83 ? 12.380 -0.124 -16.713 1.00 64.44 83 ALA A O 1
ATOM 684 N N . ARG A 1 84 ? 12.804 0.946 -14.788 1.00 60.75 84 ARG A N 1
ATOM 685 C CA . ARG A 1 84 ? 13.461 2.101 -15.418 1.00 60.75 84 ARG A CA 1
ATOM 686 C C . ARG A 1 84 ? 14.878 1.782 -15.866 1.00 60.75 84 ARG A C 1
ATOM 688 O O . ARG A 1 84 ? 15.269 2.286 -16.911 1.00 60.75 84 ARG A O 1
ATOM 695 N N . GLU A 1 85 ? 15.628 0.987 -15.112 1.00 61.62 85 GLU A N 1
ATOM 696 C CA . GLU A 1 85 ? 16.967 0.532 -15.496 1.00 61.62 85 GLU A CA 1
ATOM 697 C C . GLU A 1 85 ? 16.913 -0.358 -16.742 1.00 61.62 85 GLU A C 1
ATOM 699 O O . GLU A 1 85 ? 17.679 -0.130 -17.676 1.00 61.62 85 GLU A O 1
ATOM 704 N N . ASP A 1 86 ? 15.942 -1.270 -16.823 1.00 61.78 86 ASP A N 1
ATOM 705 C CA . ASP A 1 86 ? 15.710 -2.107 -18.008 1.00 61.78 86 ASP A CA 1
ATOM 706 C C . ASP A 1 86 ? 15.249 -1.295 -19.233 1.00 61.78 86 ASP A C 1
ATOM 708 O O . ASP A 1 86 ? 15.573 -1.626 -20.376 1.00 61.78 86 ASP A O 1
ATOM 712 N N . ALA A 1 87 ? 14.483 -0.221 -19.013 1.00 62.09 87 ALA A N 1
ATOM 713 C CA . ALA A 1 87 ? 13.996 0.661 -20.075 1.00 62.09 87 ALA A CA 1
ATOM 714 C C . ALA A 1 87 ? 14.987 1.777 -20.454 1.00 62.09 87 ALA A C 1
ATOM 716 O O . ALA A 1 87 ? 14.799 2.446 -21.478 1.00 62.09 87 ALA A O 1
ATOM 717 N N . ALA A 1 88 ? 16.017 2.018 -19.640 1.00 59.53 88 ALA A N 1
ATOM 718 C CA . ALA A 1 88 ? 17.019 3.030 -19.919 1.00 59.53 88 ALA A CA 1
ATOM 719 C C . ALA A 1 88 ? 17.862 2.581 -21.125 1.00 59.53 88 ALA A C 1
ATOM 721 O O . ALA A 1 88 ? 18.409 1.475 -21.124 1.00 59.53 88 ALA A O 1
ATOM 722 N N . PRO A 1 89 ? 18.009 3.413 -22.174 1.00 59.62 89 PRO A N 1
ATOM 723 C CA . PRO A 1 89 ? 18.927 3.091 -23.255 1.00 59.62 89 PRO A CA 1
ATOM 724 C C . PRO A 1 89 ? 20.325 2.934 -22.659 1.00 59.62 89 PRO A C 1
ATOM 726 O O . PRO A 1 89 ? 20.783 3.812 -21.926 1.00 59.62 89 PRO A O 1
ATOM 729 N N . ALA A 1 90 ? 20.987 1.812 -22.960 1.00 61.19 90 ALA A N 1
ATOM 730 C CA . ALA A 1 90 ? 22.325 1.532 -22.456 1.00 61.19 90 ALA A CA 1
ATOM 731 C C . ALA A 1 90 ? 23.210 2.773 -22.640 1.00 61.19 90 ALA A C 1
ATOM 733 O O . ALA A 1 90 ? 23.295 3.313 -23.744 1.00 61.19 90 ALA A O 1
ATOM 734 N N . ALA A 1 91 ? 23.891 3.209 -21.576 1.00 59.16 91 ALA A N 1
ATOM 735 C CA . ALA A 1 91 ? 24.738 4.409 -21.572 1.00 59.16 91 ALA A CA 1
ATOM 736 C C . ALA A 1 91 ? 25.871 4.388 -22.629 1.00 59.16 91 ALA A C 1
ATOM 738 O O . ALA A 1 91 ? 26.571 5.377 -22.816 1.00 59.16 91 ALA A O 1
ATOM 739 N N . TYR A 1 92 ? 26.042 3.258 -23.324 1.00 55.56 92 TYR A N 1
ATOM 740 C CA . TYR A 1 92 ? 26.982 3.030 -24.418 1.00 55.56 92 TYR A CA 1
ATOM 741 C C . TYR A 1 92 ? 26.393 3.189 -25.828 1.00 55.56 92 TYR A C 1
ATOM 743 O O . TYR A 1 92 ? 27.115 3.016 -26.812 1.00 55.56 92 TYR A O 1
ATOM 751 N N . VAL A 1 93 ? 25.100 3.496 -25.970 1.00 52.94 93 VAL A N 1
ATOM 752 C CA . VAL A 1 93 ? 24.552 3.863 -27.277 1.00 52.94 93 VAL A CA 1
ATOM 753 C C . VAL A 1 93 ? 25.029 5.280 -27.583 1.00 52.94 93 VAL A C 1
ATOM 755 O O . VAL A 1 93 ? 24.527 6.249 -27.024 1.00 52.94 93 VAL A O 1
ATOM 758 N N . ASP A 1 94 ? 26.025 5.391 -28.463 1.00 53.41 94 ASP A N 1
ATOM 759 C CA . ASP A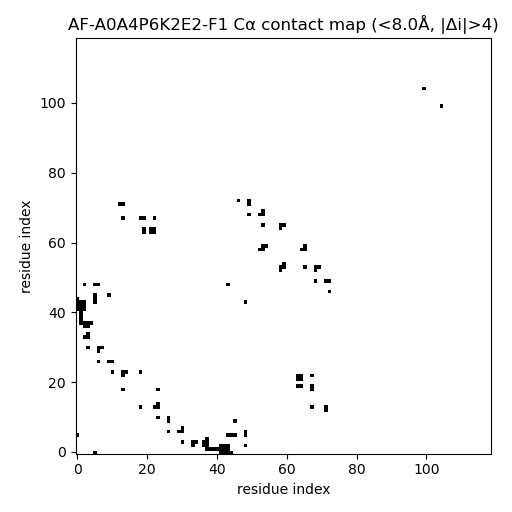 1 94 ? 26.497 6.649 -29.047 1.00 53.41 94 ASP A CA 1
ATOM 760 C C . ASP A 1 94 ? 25.344 7.307 -29.831 1.00 53.41 94 ASP A C 1
ATOM 762 O O . ASP A 1 94 ? 25.176 7.113 -31.035 1.00 53.41 94 ASP A O 1
ATOM 766 N N . THR A 1 95 ? 24.478 8.037 -29.122 1.00 58.28 95 THR A N 1
ATOM 767 C CA . THR A 1 95 ? 23.375 8.813 -29.703 1.00 58.28 95 THR A CA 1
ATOM 768 C C . THR A 1 95 ? 23.844 10.165 -30.233 1.00 58.28 95 THR A C 1
ATOM 770 O O . THR A 1 95 ? 23.019 10.983 -30.653 1.00 58.28 95 THR A O 1
ATOM 773 N N . GLU A 1 96 ? 25.152 10.445 -30.217 1.00 62.88 96 GLU A N 1
ATOM 774 C CA . GLU A 1 96 ? 25.668 11.663 -30.815 1.00 62.88 96 GLU A CA 1
ATOM 775 C C . GLU A 1 96 ? 25.370 11.613 -32.315 1.00 62.88 96 GLU A C 1
ATOM 777 O O . GLU A 1 96 ? 25.852 10.755 -33.058 1.00 62.88 96 GLU A O 1
ATOM 782 N N . ARG A 1 97 ? 24.573 12.571 -32.799 1.00 61.41 97 ARG A N 1
ATOM 783 C CA . ARG A 1 97 ? 24.485 12.883 -34.229 1.00 61.41 97 ARG A CA 1
ATOM 784 C C . ARG A 1 97 ? 25.841 13.412 -34.686 1.00 61.41 97 ARG A C 1
ATOM 786 O O . ARG A 1 97 ? 26.023 14.612 -34.882 1.00 61.41 97 ARG A O 1
ATOM 793 N N . ARG A 1 98 ? 26.805 12.512 -34.860 1.00 67.12 98 ARG A N 1
ATOM 794 C CA . ARG A 1 98 ? 28.120 12.851 -35.379 1.00 67.12 98 ARG A CA 1
ATOM 795 C C . ARG A 1 98 ? 27.944 13.309 -36.823 1.00 67.12 98 ARG A C 1
ATOM 797 O O . ARG A 1 98 ? 27.305 12.609 -37.620 1.00 67.12 98 ARG A O 1
ATOM 804 N N . PRO A 1 99 ? 28.455 14.496 -37.189 1.00 73.81 99 PRO A N 1
ATOM 805 C CA . PRO A 1 99 ? 28.399 14.944 -38.567 1.00 73.81 99 PRO A CA 1
ATOM 806 C C . PRO A 1 99 ? 29.077 13.897 -39.451 1.00 73.81 99 PRO A C 1
ATOM 808 O O . PRO A 1 99 ? 30.190 13.449 -39.172 1.00 73.81 99 PRO A O 1
ATOM 811 N N . LYS A 1 100 ? 28.384 13.478 -40.517 1.00 76.19 100 LYS A N 1
ATOM 812 C CA . LYS A 1 100 ? 28.904 12.452 -41.428 1.00 76.19 100 LYS A CA 1
ATOM 813 C C . LYS A 1 100 ? 30.277 12.885 -41.966 1.00 76.19 100 LYS A C 1
ATOM 815 O O . LYS A 1 100 ? 30.443 14.057 -42.319 1.00 76.19 100 LYS A O 1
ATOM 820 N N . PRO A 1 101 ? 31.249 11.964 -42.078 1.00 77.75 101 PRO A N 1
ATOM 821 C CA . PRO A 1 101 ? 32.585 12.299 -42.553 1.00 77.75 101 PRO A CA 1
ATOM 822 C C . PRO A 1 101 ? 32.532 12.876 -43.974 1.00 77.75 101 PRO A C 1
ATOM 824 O O . PRO A 1 101 ? 31.670 12.515 -44.776 1.00 77.75 101 PRO A O 1
ATOM 827 N N . LYS A 1 102 ? 33.482 13.756 -44.324 1.00 75.62 102 LYS A N 1
ATOM 828 C CA . LYS A 1 102 ? 33.535 14.431 -45.641 1.00 75.62 102 LYS A CA 1
ATOM 829 C C . LYS A 1 102 ? 33.493 13.454 -46.831 1.00 75.62 102 LYS A C 1
ATOM 831 O O . LYS A 1 102 ? 33.009 13.818 -47.903 1.00 75.62 102 LYS A O 1
ATOM 836 N N . SER A 1 103 ? 33.962 12.217 -46.648 1.00 79.69 103 SER A N 1
ATOM 837 C CA . SER A 1 103 ? 33.877 11.131 -47.635 1.00 79.69 103 SER A CA 1
ATOM 838 C C . SER A 1 103 ? 32.436 10.770 -48.017 1.00 79.69 103 SER A C 1
ATOM 840 O O . SER A 1 103 ? 32.175 10.515 -49.190 1.00 79.69 103 SER A O 1
ATOM 842 N N . TYR A 1 104 ? 31.484 10.831 -47.081 1.00 80.06 104 TYR A N 1
ATOM 843 C CA . TYR A 1 104 ? 30.066 10.559 -47.338 1.00 80.06 104 TYR A CA 1
ATOM 844 C C . TYR A 1 104 ? 29.477 11.529 -48.373 1.00 80.06 104 TYR A C 1
ATOM 846 O O . TYR A 1 104 ? 28.811 11.118 -49.324 1.00 80.06 104 TYR A O 1
ATOM 854 N N . TYR A 1 105 ? 29.774 12.823 -48.231 1.00 79.62 105 TYR A N 1
ATOM 855 C CA . TYR A 1 105 ? 29.295 13.853 -49.155 1.00 79.62 105 TYR A CA 1
ATOM 856 C C . TYR A 1 105 ? 30.001 13.787 -50.515 1.00 79.62 105 TYR A C 1
ATOM 858 O O . TYR A 1 105 ? 29.363 14.010 -51.544 1.00 79.62 105 TYR A O 1
ATOM 866 N N . LYS A 1 106 ? 31.291 13.417 -50.546 1.00 80.25 106 LYS A N 1
ATOM 867 C CA . LYS A 1 106 ? 32.008 13.144 -51.804 1.00 80.25 106 LYS A CA 1
ATOM 868 C C . LYS A 1 106 ? 31.372 11.977 -52.562 1.00 80.25 106 LYS A C 1
ATOM 870 O O . LYS A 1 106 ? 31.046 12.131 -53.735 1.00 80.25 106 LYS A O 1
ATOM 875 N N . ALA A 1 107 ? 31.091 10.872 -51.873 1.00 81.44 107 ALA A N 1
ATOM 876 C CA . ALA A 1 107 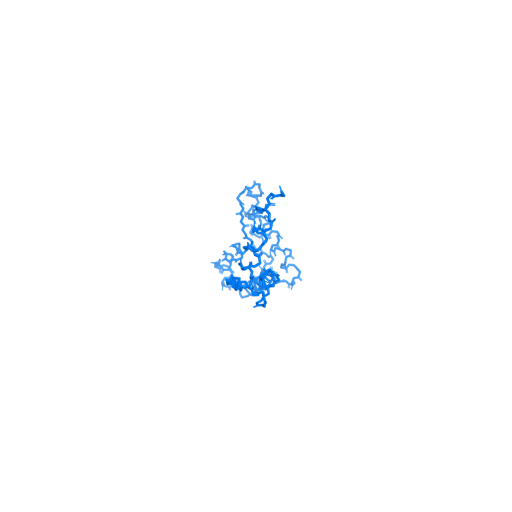? 30.453 9.700 -52.466 1.00 81.44 107 ALA A CA 1
ATOM 877 C C . ALA A 1 107 ? 29.032 9.998 -52.977 1.00 81.44 107 ALA A C 1
ATOM 879 O O . ALA A 1 107 ? 28.648 9.525 -54.047 1.00 81.44 107 ALA A O 1
ATOM 880 N N . GLN A 1 108 ? 28.247 10.815 -52.262 1.00 79.38 108 GLN A N 1
ATOM 881 C CA . GLN A 1 108 ? 26.946 11.267 -52.770 1.00 79.38 108 GLN A CA 1
ATOM 882 C C . GLN A 1 108 ? 27.081 12.132 -54.027 1.00 79.38 108 GLN A C 1
ATOM 884 O O . GLN A 1 108 ? 26.343 11.922 -54.989 1.00 79.38 108 GLN A O 1
ATOM 889 N N . LYS A 1 109 ? 28.037 13.067 -54.049 1.00 80.56 109 LYS A N 1
ATOM 890 C CA . LYS A 1 109 ? 28.274 13.939 -55.206 1.00 80.56 109 LYS A CA 1
ATOM 891 C C . LYS A 1 109 ? 28.719 13.141 -56.436 1.00 80.56 109 LYS A C 1
ATOM 893 O O . LYS A 1 109 ? 28.277 13.433 -57.542 1.00 80.56 109 LYS A O 1
ATOM 898 N N . GLU A 1 110 ? 29.541 12.112 -56.253 1.00 78.50 110 GLU A N 1
ATOM 899 C CA . GLU A 1 110 ? 29.961 11.208 -57.332 1.00 78.50 110 GLU A CA 1
ATOM 900 C C . GLU A 1 110 ? 28.817 10.328 -57.845 1.00 78.50 110 GLU A C 1
ATOM 902 O O . GLU A 1 110 ? 28.654 10.178 -59.056 1.00 78.50 110 GLU A O 1
ATOM 907 N N . LYS A 1 111 ? 27.971 9.801 -56.950 1.00 77.62 111 LYS A N 1
ATOM 908 C CA . LYS A 1 111 ? 26.764 9.053 -57.339 1.00 77.62 111 LYS A CA 1
ATOM 909 C C . LYS A 1 111 ? 25.757 9.931 -58.088 1.00 77.62 111 LYS A C 1
ATOM 911 O O . LYS A 1 111 ? 25.162 9.465 -59.054 1.00 77.62 111 LYS A O 1
ATOM 916 N N . ALA A 1 112 ? 25.592 11.192 -57.685 1.00 72.88 112 ALA A N 1
ATOM 917 C CA . ALA A 1 112 ? 24.736 12.151 -58.382 1.00 72.88 112 ALA A CA 1
ATOM 918 C C . ALA A 1 112 ? 25.278 12.495 -59.781 1.00 72.88 112 ALA A C 1
ATOM 920 O O . ALA A 1 112 ? 24.513 12.520 -60.740 1.00 72.88 112 ALA A O 1
ATOM 921 N N . LYS A 1 113 ? 26.600 12.665 -59.924 1.00 72.50 113 LYS A N 1
ATOM 922 C CA . LYS A 1 113 ? 27.245 12.883 -61.230 1.00 72.50 113 LYS A CA 1
ATOM 923 C C . LYS A 1 113 ? 27.081 11.695 -62.181 1.00 72.50 113 LYS A C 1
ATOM 925 O O . LYS A 1 113 ? 26.806 11.909 -63.352 1.00 72.50 113 LYS A O 1
ATOM 930 N N . LYS A 1 114 ? 27.186 10.460 -61.678 1.00 65.56 114 LYS A N 1
ATOM 931 C CA . LYS A 1 114 ? 26.965 9.243 -62.483 1.00 65.56 114 LYS A CA 1
ATOM 932 C C . LYS A 1 114 ? 25.500 9.037 -62.888 1.00 65.56 114 LYS A C 1
ATOM 934 O O . LYS A 1 114 ? 25.248 8.445 -63.925 1.00 65.56 114 LYS A O 1
ATOM 939 N N . LYS A 1 115 ? 24.538 9.519 -62.092 1.00 60.78 115 LYS A N 1
ATOM 940 C CA . LYS A 1 115 ? 23.100 9.459 -62.422 1.00 60.78 115 LYS A CA 1
ATOM 941 C C . LYS A 1 115 ? 22.633 10.565 -63.375 1.00 60.78 115 LYS A C 1
ATOM 943 O O . LYS A 1 115 ? 21.564 10.432 -63.952 1.00 60.78 115 LYS A O 1
ATOM 948 N N . GLY A 1 116 ? 23.401 11.646 -63.510 1.00 57.28 116 GLY A N 1
ATOM 949 C CA .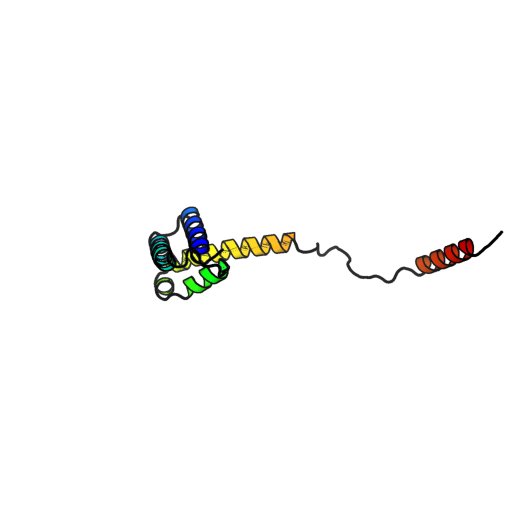 GLY A 1 116 ? 23.096 12.779 -64.388 1.00 57.28 116 GLY A CA 1
ATOM 950 C C . GLY A 1 116 ? 23.809 12.746 -65.741 1.00 57.28 116 GLY A C 1
ATOM 951 O O . GLY A 1 116 ? 23.805 13.760 -66.429 1.00 57.28 116 GLY A O 1
ATOM 952 N N . GLN A 1 117 ? 24.451 11.632 -66.103 1.00 49.62 117 GLN A N 1
ATOM 953 C CA . GLN A 1 117 ? 25.086 11.447 -67.407 1.00 49.62 117 GLN A CA 1
ATOM 954 C C . GLN A 1 117 ? 24.128 10.643 -68.306 1.00 49.62 117 GLN A C 1
ATOM 956 O O . GLN A 1 117 ? 24.074 9.419 -68.174 1.00 49.62 117 GLN A O 1
ATOM 961 N N . PRO A 1 118 ? 23.314 11.294 -69.160 1.00 54.91 118 PRO A N 1
ATOM 962 C CA . PRO A 1 118 ? 22.678 10.603 -70.272 1.00 54.91 118 PRO A CA 1
ATOM 963 C C . PRO A 1 118 ? 23.776 10.141 -71.240 1.00 54.91 118 PRO A C 1
ATOM 965 O O . PRO A 1 118 ? 24.729 10.882 -71.494 1.00 54.91 118 PRO A O 1
ATOM 968 N N . THR A 1 119 ? 23.663 8.895 -71.697 1.00 53.31 119 THR A N 1
ATOM 969 C CA . THR A 1 119 ? 24.416 8.345 -72.837 1.00 53.31 119 THR A CA 1
ATOM 970 C C . THR A 1 119 ? 24.210 9.172 -74.090 1.00 53.31 119 THR A C 1
ATOM 972 O O . THR A 1 119 ? 23.039 9.563 -74.311 1.00 53.31 119 THR A O 1
#

Organism: Ktedonosporobacter rubrisoli (NCBI:txid2509675)